Protein AF-A0A2W5SHZ5-F1 (afdb_monomer_lite)

pLDDT: mean 77.13, std 12.99, range [34.56, 93.38]

Radius of gyration: 18.46 Å; chains: 1; bounding box: 41×29×67 Å

Structure (mmCIF, N/CA/C/O backbone):
data_AF-A0A2W5SHZ5-F1
#
_entry.id   AF-A0A2W5SHZ5-F1
#
loop_
_atom_site.group_PDB
_atom_site.id
_atom_site.type_symbol
_atom_site.label_atom_id
_atom_site.label_alt_id
_atom_site.label_comp_id
_atom_site.label_asym_id
_atom_site.label_entity_id
_atom_site.label_seq_id
_atom_site.pdbx_PDB_ins_code
_atom_site.Cartn_x
_atom_site.Cartn_y
_atom_site.Cartn_z
_atom_site.occupancy
_atom_site.B_iso_or_equiv
_atom_site.auth_seq_id
_atom_site.auth_comp_id
_atom_site.auth_asym_id
_atom_site.auth_atom_id
_atom_site.pdbx_PDB_model_num
ATOM 1 N N . MET A 1 1 ? 21.884 2.455 -8.939 1.00 34.56 1 MET A N 1
ATOM 2 C CA . MET A 1 1 ? 21.843 0.975 -9.019 1.00 34.56 1 MET A CA 1
ATOM 3 C C . MET A 1 1 ? 20.408 0.546 -9.290 1.00 34.56 1 MET A C 1
ATOM 5 O O . MET A 1 1 ? 19.519 1.050 -8.623 1.00 34.56 1 MET A O 1
ATOM 9 N N . SER A 1 2 ? 20.158 -0.298 -10.296 1.00 41.72 2 SER A N 1
ATOM 10 C CA . SER A 1 2 ? 18.806 -0.794 -10.611 1.00 41.72 2 SER A CA 1
ATOM 11 C C . SER A 1 2 ? 18.578 -2.134 -9.899 1.00 41.72 2 SER A C 1
ATOM 13 O O . SER A 1 2 ? 19.500 -2.954 -9.868 1.00 41.72 2 SER A O 1
ATOM 15 N N . ILE A 1 3 ? 17.385 -2.367 -9.333 1.00 50.31 3 ILE A N 1
ATOM 16 C CA . ILE A 1 3 ? 17.026 -3.659 -8.701 1.00 50.31 3 ILE A CA 1
ATOM 17 C C . ILE A 1 3 ? 17.168 -4.789 -9.728 1.00 50.31 3 ILE A C 1
ATOM 19 O O . ILE A 1 3 ? 17.694 -5.858 -9.430 1.00 50.31 3 ILE A O 1
ATOM 23 N N . SER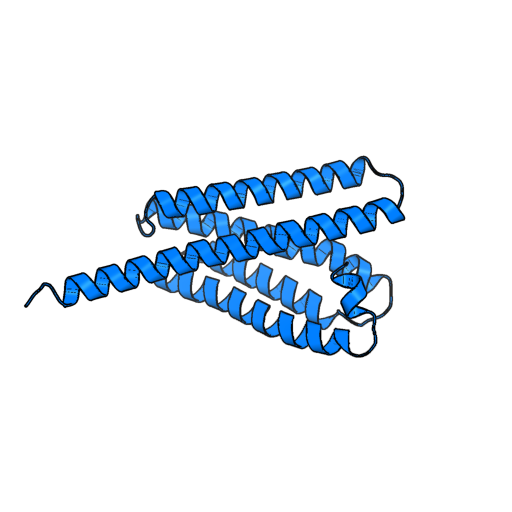 A 1 4 ? 16.829 -4.493 -10.986 1.00 48.03 4 SER A N 1
ATOM 24 C CA . SER A 1 4 ? 16.948 -5.423 -12.107 1.00 48.03 4 SER A CA 1
ATOM 25 C C . SER A 1 4 ? 18.394 -5.729 -12.540 1.00 48.03 4 SER A C 1
ATOM 27 O O . SER A 1 4 ? 18.595 -6.716 -13.243 1.00 48.03 4 SER A O 1
ATOM 29 N N . ARG A 1 5 ? 19.405 -4.924 -12.177 1.00 49.72 5 ARG A N 1
ATOM 30 C CA . ARG A 1 5 ? 20.821 -5.171 -12.535 1.00 49.72 5 ARG A CA 1
ATOM 31 C C . ARG A 1 5 ? 21.564 -5.943 -11.441 1.00 49.72 5 ARG A C 1
ATOM 33 O O . ARG A 1 5 ? 22.452 -6.724 -11.767 1.00 49.72 5 ARG A O 1
ATOM 40 N N . ALA A 1 6 ? 21.159 -5.777 -10.179 1.00 48.72 6 ALA A N 1
ATOM 41 C CA . ALA A 1 6 ? 21.648 -6.585 -9.060 1.00 48.72 6 ALA A CA 1
ATOM 42 C C . ALA A 1 6 ? 21.215 -8.060 -9.183 1.00 48.72 6 ALA A C 1
ATOM 44 O O . ALA A 1 6 ? 21.987 -8.955 -8.864 1.00 48.72 6 ALA A O 1
ATOM 45 N N . ALA A 1 7 ? 20.028 -8.317 -9.744 1.00 46.53 7 ALA A N 1
ATOM 46 C CA . ALA A 1 7 ? 19.528 -9.671 -10.002 1.00 46.53 7 ALA A CA 1
ATOM 47 C C . ALA A 1 7 ? 20.191 -10.385 -11.204 1.00 46.53 7 ALA A C 1
ATOM 49 O O . ALA A 1 7 ? 20.006 -11.586 -11.367 1.00 46.53 7 ALA A O 1
ATOM 50 N N . ARG A 1 8 ? 20.953 -9.672 -12.055 1.00 51.09 8 ARG A N 1
ATOM 51 C CA . ARG A 1 8 ? 21.543 -10.219 -13.299 1.00 51.09 8 ARG A CA 1
ATOM 52 C C . ARG A 1 8 ? 22.935 -10.836 -13.143 1.00 51.09 8 ARG A C 1
ATOM 54 O O . ARG A 1 8 ? 23.423 -11.422 -14.102 1.00 51.09 8 ARG A O 1
ATOM 61 N N . HIS A 1 9 ? 23.575 -10.730 -11.980 1.00 50.41 9 HIS A N 1
ATOM 62 C CA . HIS A 1 9 ? 24.798 -11.491 -11.710 1.00 50.41 9 HIS A CA 1
ATOM 63 C C . HIS A 1 9 ? 24.400 -12.821 -11.069 1.00 50.41 9 HIS A C 1
ATOM 65 O O . HIS A 1 9 ? 24.093 -12.820 -9.883 1.00 50.41 9 HIS A O 1
ATOM 71 N N . GLY A 1 10 ? 24.345 -13.887 -11.883 1.00 45.53 10 GLY A N 1
ATOM 72 C CA . GLY A 1 10 ? 24.352 -15.334 -11.573 1.00 45.53 10 GLY A CA 1
ATOM 73 C C . GLY A 1 10 ? 23.653 -15.842 -10.304 1.00 45.53 10 GLY A C 1
ATOM 74 O O . GLY A 1 10 ? 22.706 -16.617 -10.392 1.00 45.53 10 GLY A O 1
ATOM 75 N N . ASP A 1 11 ? 24.082 -15.373 -9.136 1.00 47.53 11 ASP A N 1
ATOM 76 C CA . ASP A 1 11 ? 23.650 -15.812 -7.805 1.00 47.53 11 ASP A CA 1
ATOM 77 C C . ASP A 1 11 ? 22.558 -14.915 -7.178 1.00 47.53 11 ASP A C 1
ATOM 79 O O . ASP A 1 11 ? 21.828 -15.328 -6.271 1.00 47.53 11 ASP A O 1
ATOM 83 N N . GLY A 1 12 ? 22.374 -13.689 -7.685 1.00 48.31 12 GLY A N 1
ATOM 84 C CA . GLY A 1 12 ? 21.388 -12.725 -7.174 1.00 48.31 12 GLY A CA 1
ATOM 85 C C . GLY A 1 12 ? 19.928 -13.120 -7.425 1.00 48.31 12 GLY A C 1
ATOM 86 O O . GLY A 1 12 ? 19.036 -12.692 -6.692 1.00 48.31 12 GLY A O 1
ATOM 87 N N . ASN A 1 13 ? 19.669 -13.968 -8.422 1.00 54.44 13 ASN A N 1
ATOM 88 C CA . ASN A 1 13 ? 18.318 -14.396 -8.785 1.00 54.44 13 ASN A CA 1
ATOM 89 C C . ASN A 1 13 ? 17.697 -15.327 -7.724 1.00 54.44 13 ASN A C 1
ATOM 91 O O . ASN A 1 13 ? 16.516 -15.209 -7.388 1.00 54.44 13 ASN A O 1
ATOM 95 N N . HIS A 1 14 ? 18.510 -16.206 -7.129 1.00 51.88 14 HIS A N 1
ATOM 96 C CA . HIS A 1 14 ? 18.075 -17.062 -6.026 1.00 51.88 14 HIS A CA 1
ATOM 97 C C . HIS A 1 14 ? 17.861 -16.259 -4.746 1.00 51.88 14 HIS A C 1
ATOM 99 O O . HIS A 1 14 ? 16.827 -16.432 -4.106 1.00 51.88 14 HIS A O 1
ATOM 105 N N . LEU A 1 15 ? 18.772 -15.331 -4.421 1.00 54.78 15 LEU A N 1
ATOM 106 C CA . LEU A 1 15 ? 18.658 -14.462 -3.246 1.00 54.78 15 LEU A CA 1
ATOM 107 C C . LEU A 1 15 ? 17.418 -13.558 -3.314 1.00 54.78 15 LEU A C 1
ATOM 109 O O . LEU A 1 15 ? 16.706 -13.391 -2.327 1.00 54.78 15 LEU A O 1
ATOM 113 N N . PHE A 1 16 ? 17.128 -13.007 -4.495 1.00 61.09 16 PHE A N 1
ATOM 114 C CA . PHE A 1 16 ? 15.965 -12.150 -4.699 1.00 61.09 16 PHE A CA 1
ATOM 115 C C . PHE A 1 16 ? 14.658 -12.943 -4.601 1.00 61.09 16 PHE A C 1
ATOM 117 O O . PHE A 1 16 ? 13.732 -12.507 -3.921 1.00 61.09 16 PHE A O 1
ATOM 124 N N . ARG A 1 17 ? 14.585 -14.145 -5.190 1.00 62.78 17 ARG A N 1
ATOM 125 C CA . ARG A 1 17 ? 13.451 -15.064 -4.975 1.00 62.78 17 ARG A CA 1
ATOM 126 C C . ARG A 1 17 ? 13.274 -15.414 -3.495 1.00 62.78 17 ARG A C 1
ATOM 128 O O . ARG A 1 17 ? 12.149 -15.381 -2.999 1.00 62.78 17 ARG A O 1
ATOM 135 N N . LEU A 1 18 ? 14.376 -15.689 -2.795 1.00 62.94 18 LEU A N 1
ATOM 136 C CA . LEU A 1 18 ? 14.398 -15.994 -1.362 1.00 62.94 18 LEU A CA 1
ATOM 137 C C . LEU A 1 18 ? 13.928 -14.831 -0.492 1.00 62.94 18 LEU A C 1
ATOM 139 O O . LEU A 1 18 ? 13.396 -15.090 0.576 1.00 62.94 18 LEU A O 1
ATOM 143 N N . LEU A 1 19 ? 14.089 -13.581 -0.930 1.00 65.25 19 LEU A N 1
ATOM 144 C CA . LEU A 1 19 ? 13.577 -12.404 -0.222 1.00 65.25 19 LEU A CA 1
ATOM 145 C C . LEU A 1 19 ? 12.123 -12.079 -0.584 1.00 65.25 19 LEU A C 1
ATOM 147 O O . LEU A 1 19 ? 11.326 -11.752 0.295 1.00 65.25 19 LEU A O 1
ATOM 151 N N . VAL A 1 20 ? 11.744 -12.194 -1.860 1.00 69.88 20 VAL A N 1
ATOM 152 C CA . VAL A 1 20 ? 10.406 -11.796 -2.325 1.00 69.88 20 VAL A CA 1
ATOM 153 C C . VAL A 1 20 ? 9.322 -12.778 -1.889 1.00 69.88 20 VAL A C 1
ATOM 155 O O . VAL A 1 20 ? 8.214 -12.341 -1.578 1.00 69.88 20 VAL A O 1
ATOM 158 N N . ILE A 1 21 ? 9.616 -14.080 -1.806 1.00 70.94 21 ILE A N 1
ATOM 159 C CA . ILE A 1 21 ? 8.640 -15.078 -1.337 1.00 70.94 21 ILE A CA 1
ATOM 160 C C . ILE A 1 21 ? 8.217 -14.806 0.122 1.00 70.94 21 ILE A C 1
ATOM 162 O O . ILE A 1 21 ? 7.013 -14.678 0.362 1.00 70.94 21 ILE A O 1
ATOM 166 N N . PRO A 1 22 ? 9.138 -14.619 1.091 1.00 77.38 22 PRO A N 1
ATOM 167 C CA . PRO A 1 22 ? 8.786 -14.170 2.436 1.00 77.38 22 PRO A CA 1
ATOM 168 C C . PRO A 1 22 ? 8.005 -12.860 2.442 1.00 77.38 22 PRO A C 1
ATOM 170 O O . PRO A 1 22 ? 7.018 -12.748 3.165 1.00 77.38 22 PRO A O 1
ATOM 173 N N . CYS A 1 23 ? 8.383 -11.882 1.612 1.00 76.50 23 CYS A N 1
ATOM 174 C CA . CYS A 1 23 ? 7.639 -10.626 1.510 1.00 76.50 23 CYS A CA 1
ATOM 175 C C . CYS A 1 23 ? 6.198 -10.835 1.023 1.00 76.50 23 CYS A C 1
ATOM 177 O O . CYS A 1 23 ? 5.287 -10.218 1.570 1.00 76.50 23 CYS A O 1
ATOM 179 N N . ALA A 1 24 ? 5.965 -11.714 0.045 1.00 78.94 24 ALA A N 1
ATOM 180 C CA . ALA A 1 24 ? 4.623 -12.041 -0.438 1.00 78.94 24 ALA A CA 1
ATOM 181 C C . ALA A 1 24 ? 3.780 -12.729 0.647 1.00 78.94 24 ALA A C 1
ATOM 183 O O . ALA A 1 24 ? 2.604 -12.399 0.823 1.00 78.94 24 ALA A O 1
ATOM 184 N N . VAL A 1 25 ? 4.390 -13.629 1.426 1.00 81.25 25 VAL A N 1
ATOM 185 C CA . VAL A 1 25 ? 3.734 -14.275 2.572 1.00 81.25 25 VAL A CA 1
ATOM 186 C C . VAL A 1 25 ? 3.386 -13.245 3.647 1.00 81.25 25 VAL A C 1
ATOM 188 O O . VAL A 1 25 ? 2.237 -13.184 4.078 1.00 81.25 25 VAL A O 1
ATOM 191 N N . LEU A 1 26 ? 4.333 -12.387 4.038 1.00 83.00 26 LEU A N 1
ATOM 192 C CA . LEU A 1 26 ? 4.096 -11.309 5.003 1.00 83.00 26 LEU A CA 1
ATOM 193 C C . LEU A 1 26 ? 2.993 -10.357 4.526 1.00 83.00 26 LEU A C 1
ATOM 195 O O . LEU A 1 26 ? 2.127 -9.978 5.312 1.00 83.00 26 LEU A O 1
ATOM 199 N N . HIS A 1 27 ? 2.970 -10.025 3.235 1.00 83.31 27 HIS A N 1
ATOM 200 C CA . HIS A 1 27 ? 1.925 -9.203 2.632 1.00 83.31 27 HIS A CA 1
ATOM 201 C C . HIS A 1 27 ? 0.546 -9.857 2.781 1.00 83.31 27 HIS A C 1
ATOM 203 O O . HIS A 1 27 ? -0.388 -9.225 3.272 1.00 83.31 27 HIS A O 1
ATOM 209 N N . ALA A 1 28 ? 0.410 -11.139 2.427 1.00 83.94 28 ALA A N 1
ATOM 210 C CA . ALA A 1 28 ? -0.842 -11.878 2.598 1.00 83.94 28 ALA A CA 1
ATOM 211 C C . ALA A 1 28 ? -1.271 -11.967 4.077 1.00 83.94 28 ALA A C 1
ATOM 213 O O . ALA A 1 28 ? -2.450 -11.781 4.394 1.00 83.94 28 ALA A O 1
ATOM 214 N N . LEU A 1 29 ? -0.316 -12.192 4.986 1.00 86.75 29 LEU A N 1
ATOM 215 C CA . LEU A 1 29 ? -0.559 -12.254 6.429 1.00 86.75 29 LEU A CA 1
ATOM 216 C C . LEU A 1 29 ? -1.071 -10.925 6.991 1.00 86.75 29 LEU A C 1
ATOM 218 O O . LEU A 1 29 ? -2.010 -10.936 7.786 1.00 86.75 29 LEU A O 1
ATOM 222 N N . VAL A 1 30 ? -0.522 -9.786 6.555 1.00 87.19 30 VAL A N 1
ATOM 223 C CA . VAL A 1 30 ? -1.001 -8.455 6.969 1.00 87.19 30 VAL A CA 1
ATOM 224 C C . VAL A 1 30 ? -2.479 -8.277 6.626 1.00 87.19 30 VAL A C 1
ATOM 226 O O . VAL A 1 30 ? -3.256 -7.834 7.471 1.00 87.19 30 VAL A O 1
ATOM 229 N N . TRP A 1 31 ? -2.902 -8.669 5.422 1.00 88.31 31 TRP A N 1
ATOM 230 C CA . TRP A 1 31 ? -4.306 -8.562 5.013 1.00 88.31 31 TRP A CA 1
ATOM 231 C C . TRP A 1 31 ? -5.223 -9.508 5.784 1.00 88.31 31 TRP A C 1
ATOM 233 O O . TRP A 1 31 ? -6.354 -9.146 6.126 1.00 88.31 31 TRP A O 1
ATOM 243 N N . TRP A 1 32 ? -4.739 -10.713 6.083 1.00 86.81 32 TRP A N 1
ATOM 244 C CA . TRP A 1 32 ? -5.463 -11.674 6.905 1.00 86.81 32 TRP A CA 1
ATOM 245 C C . TRP A 1 32 ? -5.658 -11.161 8.338 1.00 86.81 32 TRP A C 1
ATOM 247 O O . TRP A 1 32 ? -6.790 -11.148 8.836 1.00 86.81 32 TRP A O 1
ATOM 257 N N . LEU A 1 33 ? -4.597 -10.637 8.958 1.00 86.38 33 LEU A N 1
ATOM 258 C CA . LEU A 1 33 ? -4.649 -10.038 10.290 1.00 86.38 33 LEU A CA 1
ATOM 259 C C . LEU A 1 33 ? -5.553 -8.799 10.309 1.00 86.38 33 LEU A C 1
ATOM 261 O O . LEU A 1 33 ? -6.405 -8.675 11.187 1.00 86.38 33 LEU A O 1
ATOM 265 N N . ALA A 1 34 ? -5.455 -7.933 9.297 1.00 85.12 34 ALA A N 1
ATOM 266 C CA . ALA A 1 34 ? -6.304 -6.753 9.161 1.00 85.12 34 ALA A CA 1
ATOM 267 C C . ALA A 1 34 ? -7.792 -7.111 9.041 1.00 85.12 34 ALA A C 1
ATOM 269 O O . ALA A 1 34 ? -8.634 -6.436 9.634 1.00 85.12 34 ALA A O 1
ATOM 270 N N . ARG A 1 35 ? -8.141 -8.186 8.317 1.00 87.62 35 ARG A N 1
ATOM 271 C CA . ARG A 1 35 ? -9.524 -8.686 8.247 1.00 87.62 35 ARG A CA 1
ATOM 272 C C . ARG A 1 35 ? -10.027 -9.126 9.618 1.00 87.62 35 ARG A C 1
ATOM 274 O O . ARG A 1 35 ? -11.181 -8.848 9.953 1.00 87.62 35 ARG A O 1
ATOM 281 N N . HIS A 1 36 ? -9.206 -9.869 10.360 1.00 85.69 36 HIS A N 1
ATOM 282 C CA . HIS A 1 36 ? -9.577 -10.360 11.684 1.00 85.69 36 HIS A CA 1
ATOM 283 C C . HIS A 1 36 ? -9.762 -9.192 12.660 1.00 85.69 36 HIS A C 1
ATOM 285 O O . HIS A 1 36 ? -10.797 -9.089 13.316 1.00 85.69 36 HIS A O 1
ATOM 291 N N . TRP A 1 37 ? -8.815 -8.255 12.652 1.00 85.06 37 TRP A N 1
ATOM 292 C CA . TRP A 1 37 ? -8.823 -7.052 13.475 1.00 85.06 37 TRP A CA 1
ATOM 293 C C . TRP A 1 37 ? -10.018 -6.126 13.173 1.00 85.06 37 TRP A C 1
ATOM 295 O O . TRP A 1 37 ? -10.750 -5.753 14.085 1.00 85.06 37 TRP A O 1
ATOM 305 N N . LEU A 1 38 ? -10.316 -5.841 11.898 1.00 83.31 38 LEU A N 1
ATOM 306 C CA . LEU A 1 38 ? -11.475 -5.025 11.487 1.00 83.31 38 LEU A CA 1
ATOM 307 C C . LEU A 1 38 ? -12.807 -5.797 11.464 1.00 83.31 38 LEU A C 1
ATOM 309 O O . LEU A 1 38 ? -13.821 -5.263 10.986 1.00 83.31 38 LEU A O 1
ATOM 313 N N . ARG A 1 39 ? -12.805 -7.066 11.901 1.00 82.25 39 ARG A N 1
ATOM 314 C CA . ARG A 1 39 ? -13.956 -7.988 11.925 1.00 82.25 39 ARG A CA 1
ATOM 315 C C . ARG A 1 39 ? -14.770 -7.938 10.622 1.00 82.25 39 ARG A C 1
ATOM 317 O O . ARG A 1 39 ? -15.992 -7.802 10.634 1.00 82.25 39 ARG A O 1
ATOM 324 N N . GLY A 1 40 ? -14.091 -7.959 9.472 1.00 81.12 40 GLY A N 1
ATOM 325 C CA . GLY A 1 40 ? -14.720 -7.841 8.151 1.00 81.12 40 GLY A CA 1
ATOM 326 C C . GLY A 1 40 ? -13.778 -7.339 7.055 1.00 81.12 40 GLY A C 1
ATOM 327 O O . GLY A 1 40 ? -12.569 -7.300 7.233 1.00 81.12 40 GLY A O 1
ATOM 328 N N . GLY A 1 41 ? -14.329 -6.976 5.890 1.00 81.44 41 GLY A N 1
ATOM 329 C CA . GLY A 1 41 ? -13.523 -6.527 4.744 1.00 81.44 41 GLY A CA 1
ATOM 330 C C . GLY A 1 41 ? -13.052 -7.666 3.833 1.00 81.44 41 GLY A C 1
ATOM 331 O O . GLY A 1 41 ? -11.878 -7.753 3.494 1.00 81.44 41 GLY A O 1
ATOM 332 N N . ARG A 1 42 ? -13.973 -8.542 3.402 1.00 84.00 42 ARG A N 1
ATOM 333 C CA . ARG A 1 42 ? -13.676 -9.624 2.439 1.00 84.00 42 ARG A CA 1
ATOM 334 C C . ARG A 1 42 ? -13.058 -9.110 1.135 1.00 84.00 42 ARG A C 1
ATOM 336 O O . ARG A 1 42 ? -12.117 -9.720 0.650 1.00 84.00 42 ARG A O 1
ATOM 343 N N . LEU A 1 43 ? -13.548 -7.980 0.619 1.00 83.56 43 LEU A N 1
ATOM 344 C CA . LEU A 1 43 ? -13.006 -7.345 -0.586 1.00 83.56 43 LEU A CA 1
ATOM 345 C C . LEU A 1 43 ? -11.552 -6.892 -0.389 1.00 83.56 43 LEU A C 1
ATOM 347 O O . LEU A 1 43 ? -10.714 -7.165 -1.234 1.00 83.56 43 LEU A O 1
ATOM 351 N N . MET A 1 44 ? -11.243 -6.268 0.750 1.00 88.06 44 MET A N 1
ATOM 352 C CA . MET A 1 44 ? -9.879 -5.868 1.116 1.00 88.06 44 MET A CA 1
ATOM 353 C C . MET A 1 44 ? -8.939 -7.078 1.157 1.00 88.06 44 MET A C 1
ATOM 355 O O . MET A 1 44 ? -7.867 -7.033 0.563 1.00 88.06 44 MET A O 1
ATOM 359 N N . LEU A 1 45 ? -9.359 -8.174 1.805 1.00 85.31 45 LEU A N 1
ATOM 360 C CA . LEU A 1 45 ? -8.574 -9.409 1.826 1.00 85.31 45 LEU A CA 1
ATOM 361 C C . LEU A 1 45 ? -8.389 -9.981 0.417 1.00 85.31 45 LEU A C 1
ATOM 363 O O . LEU A 1 45 ? -7.279 -10.356 0.069 1.00 85.31 45 LEU A O 1
ATOM 367 N N . ALA A 1 46 ? -9.452 -10.051 -0.386 1.00 86.56 46 ALA A N 1
ATOM 368 C CA . ALA A 1 46 ? -9.382 -10.594 -1.739 1.00 86.56 46 ALA A CA 1
ATOM 369 C C . ALA A 1 46 ? -8.408 -9.793 -2.617 1.00 86.56 46 ALA A C 1
ATOM 371 O O . ALA A 1 46 ? -7.557 -10.386 -3.269 1.00 86.56 46 ALA A O 1
ATOM 372 N N . LEU A 1 47 ? -8.477 -8.459 -2.570 1.00 87.75 47 LEU A N 1
ATOM 373 C CA . LEU A 1 47 ? -7.565 -7.570 -3.294 1.00 87.75 47 LEU A CA 1
ATOM 374 C C . LEU A 1 47 ? -6.118 -7.716 -2.802 1.00 87.75 47 LEU A C 1
ATOM 376 O O . LEU A 1 47 ? -5.200 -7.834 -3.608 1.00 87.75 47 LEU A O 1
ATOM 380 N N . GLY A 1 48 ? -5.911 -7.770 -1.485 1.00 85.00 48 GLY A N 1
ATOM 381 C CA . GLY A 1 48 ? -4.586 -7.934 -0.889 1.00 85.00 48 GLY A CA 1
ATOM 382 C C . GLY A 1 48 ? -3.948 -9.297 -1.175 1.00 85.00 48 GLY A C 1
ATOM 383 O O . GLY A 1 48 ? -2.755 -9.380 -1.459 1.00 85.00 48 GLY A O 1
ATOM 384 N N . VAL A 1 49 ? -4.740 -10.372 -1.164 1.00 85.81 49 VAL A N 1
ATOM 385 C CA . VAL A 1 49 ? -4.286 -11.716 -1.553 1.00 85.81 49 VAL A CA 1
ATOM 386 C C . VAL A 1 49 ? -4.002 -11.772 -3.049 1.00 85.81 49 VAL A C 1
ATOM 388 O O . VAL A 1 49 ? -2.976 -12.313 -3.436 1.00 85.81 49 VAL A O 1
ATOM 391 N N . LEU A 1 50 ? -4.851 -11.178 -3.890 1.00 86.31 50 LEU A N 1
ATOM 392 C CA . LEU A 1 50 ? -4.619 -11.123 -5.334 1.00 86.31 50 LEU A CA 1
ATOM 393 C C . LEU A 1 50 ? -3.327 -10.363 -5.668 1.00 86.31 50 LEU A C 1
ATOM 395 O O . LEU A 1 50 ? -2.547 -10.809 -6.505 1.00 86.31 50 LEU A O 1
ATOM 399 N N . SER A 1 51 ? -3.062 -9.272 -4.946 1.00 85.75 51 SER A N 1
ATOM 400 C CA . SER A 1 51 ? -1.784 -8.557 -4.963 1.00 85.75 51 SER A CA 1
ATOM 401 C C . SER A 1 51 ? -0.619 -9.473 -4.556 1.00 85.75 51 SER A C 1
ATOM 403 O O . SER A 1 51 ? 0.335 -9.631 -5.317 1.00 85.75 51 SER A O 1
ATOM 405 N N . ALA A 1 52 ? -0.705 -10.158 -3.410 1.00 83.81 52 ALA A N 1
ATOM 406 C CA . ALA A 1 52 ? 0.341 -11.085 -2.963 1.00 83.81 52 ALA A CA 1
ATOM 407 C C . ALA A 1 52 ? 0.608 -12.218 -3.969 1.00 83.81 52 ALA A C 1
ATOM 409 O O . ALA A 1 52 ? 1.762 -12.568 -4.208 1.00 83.81 52 ALA A O 1
ATOM 410 N N . VAL A 1 53 ? -0.443 -12.767 -4.585 1.00 82.50 53 VAL A N 1
ATOM 411 C CA . VAL A 1 53 ? -0.335 -13.796 -5.626 1.00 82.50 53 VAL A CA 1
ATOM 412 C C . VAL A 1 53 ? 0.359 -13.233 -6.862 1.00 82.50 53 VAL A C 1
ATOM 414 O O . VAL A 1 53 ? 1.271 -13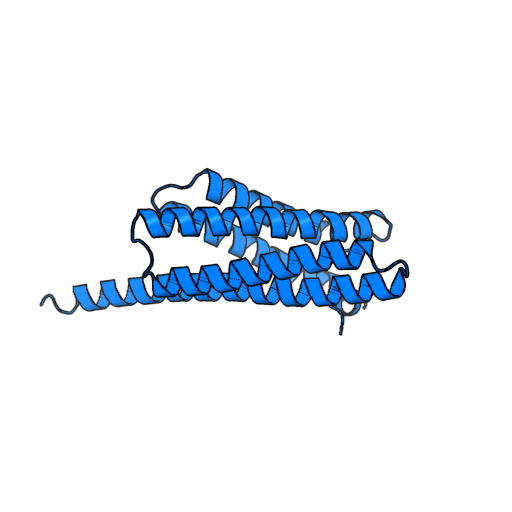.874 -7.370 1.00 82.50 53 VAL A O 1
ATOM 417 N N . ALA A 1 54 ? 0.010 -12.024 -7.310 1.00 80.00 54 ALA A N 1
ATOM 418 C CA . ALA A 1 54 ? 0.697 -11.376 -8.427 1.00 80.00 54 ALA A CA 1
ATOM 419 C C . ALA A 1 54 ? 2.199 -11.184 -8.145 1.00 80.00 54 ALA A C 1
ATOM 421 O O . ALA A 1 54 ? 3.027 -11.445 -9.020 1.00 80.00 54 ALA A O 1
ATOM 422 N N . LEU A 1 55 ? 2.562 -10.811 -6.912 1.00 77.50 55 LEU A N 1
ATOM 423 C CA . LEU A 1 55 ? 3.958 -10.707 -6.480 1.00 77.50 55 LEU A CA 1
ATOM 424 C C . LEU A 1 55 ? 4.662 -12.074 -6.448 1.00 77.50 55 LEU A C 1
ATOM 426 O O . LEU A 1 55 ? 5.806 -12.193 -6.885 1.00 77.50 55 LEU A O 1
ATOM 430 N N . ALA A 1 56 ? 3.981 -13.112 -5.960 1.00 76.50 56 ALA A N 1
ATOM 431 C CA . ALA A 1 56 ? 4.508 -14.473 -5.926 1.00 76.50 56 ALA A CA 1
ATOM 432 C C . ALA A 1 56 ? 4.714 -15.040 -7.340 1.00 76.50 56 ALA A C 1
ATOM 434 O O . ALA A 1 56 ? 5.756 -15.634 -7.607 1.00 76.50 56 ALA A O 1
ATOM 435 N N . CYS A 1 57 ? 3.765 -14.808 -8.254 1.00 73.56 57 CYS A N 1
ATOM 436 C CA . CYS A 1 57 ? 3.891 -15.133 -9.674 1.00 73.56 57 CYS A CA 1
ATOM 437 C C . CYS A 1 57 ? 5.075 -14.388 -10.300 1.00 73.56 57 CYS A C 1
ATOM 439 O O . CYS A 1 57 ? 5.899 -14.993 -10.976 1.00 73.56 57 CYS A O 1
ATOM 441 N N . TYR A 1 58 ? 5.223 -13.089 -10.032 1.00 72.00 58 TYR A N 1
ATOM 442 C CA . TYR A 1 58 ? 6.389 -12.335 -10.494 1.00 72.00 58 TYR A CA 1
ATOM 443 C C . TYR A 1 58 ? 7.711 -12.968 -10.019 1.00 72.00 58 TYR A C 1
ATOM 445 O O . TYR A 1 58 ? 8.636 -13.138 -10.814 1.00 72.00 58 TYR A O 1
ATOM 453 N N . ALA A 1 59 ? 7.789 -13.394 -8.754 1.00 68.00 59 ALA A N 1
ATOM 454 C CA . ALA A 1 59 ? 8.978 -14.042 -8.205 1.00 68.00 59 ALA A CA 1
ATOM 455 C C . ALA A 1 59 ? 9.268 -15.420 -8.834 1.00 68.00 59 ALA A C 1
ATOM 457 O O . ALA A 1 59 ? 10.426 -15.727 -9.126 1.00 68.00 59 ALA A O 1
ATOM 458 N N . THR A 1 60 ? 8.252 -16.254 -9.079 1.00 66.81 60 THR A N 1
ATOM 459 C CA . THR A 1 60 ? 8.436 -17.610 -9.640 1.00 66.81 60 THR A CA 1
ATOM 460 C C . THR A 1 60 ? 8.881 -17.623 -11.096 1.00 66.81 60 THR A C 1
ATOM 462 O O . THR A 1 60 ? 9.549 -18.569 -11.511 1.00 66.81 60 THR A O 1
ATOM 465 N N . PHE A 1 61 ? 8.600 -16.571 -11.859 1.00 64.62 61 PHE A N 1
ATOM 466 C CA . PHE A 1 61 ? 9.065 -16.418 -13.244 1.00 64.62 61 PHE A CA 1
ATOM 467 C C . PHE A 1 61 ? 10.341 -15.566 -13.368 1.00 64.62 61 PHE A C 1
ATOM 469 O O . PHE A 1 61 ? 10.870 -15.369 -14.461 1.00 64.62 61 PHE A O 1
ATOM 476 N N . LEU A 1 62 ? 10.891 -15.093 -12.247 1.00 57.94 62 LEU A N 1
ATOM 477 C CA . LEU A 1 62 ? 12.146 -14.345 -12.204 1.00 57.94 62 LEU A CA 1
ATOM 478 C C . LEU A 1 62 ? 13.324 -15.278 -12.545 1.00 57.94 62 LEU A C 1
ATOM 480 O O . LEU A 1 62 ? 13.796 -16.005 -11.681 1.00 57.94 62 LEU A O 1
ATOM 484 N N . GLY A 1 63 ? 13.735 -15.379 -13.807 1.00 51.09 63 GLY A N 1
ATOM 485 C CA . GLY A 1 63 ? 14.797 -16.309 -14.230 1.00 51.09 63 GLY A CA 1
ATOM 486 C C . GLY A 1 63 ? 14.510 -17.098 -15.501 1.00 51.09 63 GLY A C 1
ATOM 487 O O . GLY A 1 63 ? 15.416 -17.737 -16.019 1.00 51.09 63 GLY A O 1
ATOM 488 N N . THR A 1 64 ? 13.291 -17.037 -16.041 1.00 54.28 64 THR A N 1
ATOM 489 C CA . THR A 1 64 ? 13.071 -17.441 -17.434 1.00 54.28 64 THR A CA 1
ATOM 490 C C . THR A 1 64 ? 13.598 -16.328 -18.338 1.00 54.28 64 THR A C 1
ATOM 492 O O . THR A 1 64 ? 13.037 -15.230 -18.342 1.00 54.28 64 THR A O 1
ATOM 495 N N . GLU A 1 65 ? 14.693 -16.573 -19.059 1.00 47.94 65 GLU A N 1
ATOM 496 C CA . GLU A 1 65 ? 15.187 -15.645 -20.080 1.00 47.94 65 GLU A CA 1
ATOM 497 C C . GLU A 1 65 ? 14.104 -15.412 -21.152 1.00 47.94 65 GLU A C 1
ATOM 499 O O . GLU A 1 65 ? 13.449 -16.357 -21.588 1.00 47.94 65 GLU A O 1
ATOM 504 N N . GLY A 1 66 ? 13.883 -14.158 -21.572 1.00 58.06 66 GLY A N 1
ATOM 505 C CA . GLY A 1 66 ? 13.024 -13.841 -22.725 1.00 58.06 66 GLY A CA 1
ATOM 506 C C . GLY A 1 66 ? 11.976 -12.738 -22.523 1.00 58.06 66 GLY A C 1
ATOM 507 O O . GLY A 1 66 ? 11.945 -12.033 -21.511 1.00 58.06 66 GLY A O 1
ATOM 508 N N . GLU A 1 67 ? 11.108 -12.574 -23.531 1.00 59.00 67 GLU A N 1
ATOM 509 C CA . GLU A 1 67 ? 10.005 -11.596 -23.549 1.00 59.00 67 GLU A CA 1
ATOM 510 C C . GLU A 1 67 ? 8.995 -11.804 -22.414 1.00 59.00 67 GLU A C 1
ATOM 512 O O . GLU A 1 67 ? 8.476 -10.828 -21.872 1.00 59.00 67 GLU A O 1
ATOM 517 N N . THR A 1 68 ? 8.786 -13.053 -21.987 1.00 58.69 68 THR A N 1
ATOM 518 C CA . THR A 1 68 ? 7.875 -13.423 -20.895 1.00 58.69 68 THR A CA 1
ATOM 519 C C . THR A 1 68 ? 8.238 -12.733 -19.580 1.00 58.69 68 THR A C 1
ATOM 521 O O . THR A 1 68 ? 7.355 -12.238 -18.885 1.00 58.69 68 THR A O 1
ATOM 524 N N . TYR A 1 69 ? 9.532 -12.603 -19.261 1.00 63.53 69 TYR A N 1
ATOM 525 C CA . TYR A 1 69 ? 9.989 -11.865 -18.078 1.00 63.53 69 TYR A CA 1
ATOM 526 C C . TYR A 1 69 ? 9.685 -10.365 -18.183 1.00 63.53 69 TYR A C 1
ATOM 528 O O . TYR A 1 69 ? 9.221 -9.749 -17.225 1.00 63.53 69 TYR A O 1
ATOM 536 N N . ARG A 1 70 ? 9.908 -9.767 -19.360 1.00 64.44 70 ARG A N 1
ATOM 537 C CA . ARG A 1 70 ? 9.676 -8.332 -19.596 1.00 64.44 70 ARG A CA 1
ATOM 538 C C . ARG A 1 70 ? 8.184 -7.995 -19.532 1.00 64.44 70 ARG A C 1
ATOM 540 O O . ARG A 1 70 ? 7.804 -6.989 -18.935 1.00 64.44 70 ARG A O 1
ATOM 547 N N . PHE A 1 71 ? 7.350 -8.871 -20.091 1.00 66.94 71 PHE A N 1
ATOM 548 C CA . PHE A 1 71 ? 5.898 -8.792 -19.999 1.00 66.94 71 PHE A CA 1
ATOM 549 C C . PHE A 1 71 ? 5.444 -8.930 -18.542 1.00 66.94 71 PHE A C 1
ATOM 551 O O . PHE A 1 71 ? 4.757 -8.055 -18.019 1.00 66.94 71 PHE A O 1
ATOM 558 N N . LEU A 1 72 ? 5.893 -9.968 -17.834 1.00 66.56 72 LEU A N 1
ATOM 559 C CA . LEU A 1 72 ? 5.468 -10.206 -16.458 1.00 66.56 72 LEU A CA 1
ATOM 560 C C . LEU A 1 72 ? 5.953 -9.124 -15.488 1.00 66.56 72 LEU A C 1
ATOM 562 O O . LEU A 1 72 ? 5.210 -8.754 -14.585 1.00 66.56 72 LEU A O 1
ATOM 566 N N . ARG A 1 73 ? 7.146 -8.557 -15.695 1.00 66.56 73 ARG A N 1
ATOM 567 C CA . ARG A 1 73 ? 7.602 -7.378 -14.949 1.00 66.56 73 ARG A CA 1
ATOM 568 C C . ARG A 1 73 ? 6.638 -6.215 -15.154 1.00 66.56 73 ARG A C 1
ATOM 570 O O . ARG A 1 73 ? 6.158 -5.652 -14.182 1.00 66.56 73 ARG A O 1
ATOM 577 N N . ARG A 1 74 ? 6.290 -5.890 -16.400 1.00 69.75 74 ARG A N 1
ATOM 578 C CA . ARG A 1 74 ? 5.453 -4.721 -16.694 1.00 69.75 74 ARG A CA 1
ATOM 579 C C . ARG A 1 74 ? 4.017 -4.880 -16.200 1.00 69.75 74 ARG A C 1
ATOM 581 O O . ARG A 1 74 ? 3.489 -3.982 -15.556 1.00 69.75 74 ARG A O 1
ATOM 588 N N . TYR A 1 75 ? 3.390 -6.021 -16.468 1.00 73.50 75 TYR A N 1
ATOM 589 C CA . TYR A 1 75 ? 1.995 -6.254 -16.093 1.00 73.50 75 TYR A CA 1
ATOM 590 C C . TYR A 1 75 ? 1.851 -6.708 -14.640 1.00 73.50 75 TYR A C 1
ATOM 592 O O . TYR A 1 75 ? 0.976 -6.215 -13.936 1.00 73.50 75 TYR A O 1
ATOM 600 N N . GLY A 1 76 ? 2.725 -7.592 -14.157 1.00 73.62 76 GLY A N 1
ATOM 601 C CA . GLY A 1 76 ? 2.681 -8.112 -12.789 1.00 73.62 76 GLY A CA 1
ATOM 602 C C . GLY A 1 76 ? 2.905 -7.026 -11.743 1.00 73.62 76 GLY A C 1
ATOM 603 O O . GLY A 1 76 ? 2.172 -6.975 -10.760 1.00 73.62 76 GLY A O 1
ATOM 604 N N . VAL A 1 77 ? 3.839 -6.101 -11.986 1.00 73.75 77 VAL A N 1
ATOM 605 C CA . VAL A 1 77 ? 4.078 -4.951 -11.101 1.00 73.75 77 VAL A CA 1
ATOM 606 C C . VAL A 1 77 ? 2.866 -4.019 -11.070 1.00 73.75 77 VAL A C 1
ATOM 608 O O . VAL A 1 77 ? 2.427 -3.627 -9.991 1.00 73.75 77 VAL A O 1
ATOM 611 N N . VAL A 1 78 ? 2.270 -3.712 -12.227 1.00 80.31 78 VAL A N 1
ATOM 612 C CA . VAL A 1 78 ? 1.058 -2.877 -12.308 1.00 80.31 78 VAL A CA 1
ATOM 613 C C . VAL A 1 78 ? -0.115 -3.533 -11.579 1.00 80.31 78 VAL A C 1
ATOM 615 O O . VAL A 1 78 ? -0.819 -2.866 -10.826 1.00 80.31 78 VAL A O 1
ATOM 618 N N . VAL A 1 79 ? -0.302 -4.840 -11.755 1.00 82.19 79 VAL A N 1
ATOM 619 C CA . VAL A 1 79 ? -1.349 -5.621 -11.085 1.00 82.19 79 VAL A CA 1
ATOM 620 C C . VAL A 1 79 ? -1.119 -5.671 -9.570 1.00 82.19 79 VAL A C 1
ATOM 622 O O . VAL A 1 79 ? -2.052 -5.421 -8.807 1.00 82.19 79 VAL A O 1
ATOM 625 N N . TYR A 1 80 ? 0.116 -5.930 -9.130 1.00 81.94 80 TYR A N 1
ATOM 626 C CA . TYR A 1 80 ? 0.513 -5.924 -7.720 1.00 81.94 80 TYR A CA 1
ATOM 627 C C . TYR A 1 80 ? 0.239 -4.566 -7.067 1.00 81.94 80 TYR A C 1
ATOM 629 O O . TYR A 1 80 ? -0.498 -4.482 -6.084 1.00 81.94 80 TYR A O 1
ATOM 637 N N . PHE A 1 81 ? 0.772 -3.483 -7.637 1.00 82.06 81 PHE A N 1
ATOM 638 C CA . PHE A 1 81 ? 0.569 -2.143 -7.093 1.00 82.06 81 PHE A CA 1
ATOM 639 C C . PHE A 1 81 ? -0.895 -1.710 -7.168 1.00 82.06 81 PHE A C 1
ATOM 641 O O . PHE A 1 81 ? -1.391 -1.125 -6.211 1.00 82.06 81 PHE A O 1
ATOM 648 N N . GLY A 1 82 ? -1.604 -2.026 -8.254 1.00 85.62 82 GLY A N 1
ATOM 649 C CA . GLY A 1 82 ? -3.011 -1.679 -8.437 1.00 85.62 82 GLY A CA 1
ATOM 650 C C . GLY A 1 82 ? -3.916 -2.348 -7.406 1.00 85.62 82 GLY A C 1
ATOM 651 O O . GLY A 1 82 ? -4.642 -1.666 -6.681 1.00 85.62 82 GLY A O 1
ATOM 652 N N . PHE A 1 83 ? -3.851 -3.676 -7.280 1.00 87.44 83 PHE A N 1
ATOM 653 C CA . PHE A 1 83 ? -4.662 -4.391 -6.294 1.00 87.44 83 PHE A CA 1
ATOM 654 C C . PHE A 1 83 ? -4.229 -4.098 -4.857 1.00 87.44 83 PHE A C 1
ATOM 656 O O . PHE A 1 83 ? -5.092 -3.924 -3.994 1.00 87.44 83 PHE A O 1
ATOM 663 N N . GLY A 1 84 ? -2.923 -3.961 -4.604 1.00 86.25 84 GLY A N 1
ATOM 664 C CA . GLY A 1 84 ? -2.399 -3.545 -3.306 1.00 86.25 84 GLY A CA 1
ATOM 665 C C . GLY A 1 84 ? -2.934 -2.173 -2.896 1.00 86.25 84 GLY A C 1
ATOM 666 O O . GLY A 1 84 ? -3.465 -2.022 -1.799 1.00 86.25 84 GLY A O 1
ATOM 667 N N . TYR A 1 85 ? -2.896 -1.194 -3.801 1.00 87.50 85 TYR A N 1
ATOM 668 C CA . TYR A 1 85 ? -3.430 0.148 -3.569 1.00 87.50 85 TYR A CA 1
ATOM 669 C C . TYR A 1 85 ? -4.941 0.147 -3.291 1.00 87.50 85 TYR A C 1
ATOM 671 O O . TYR A 1 85 ? -5.410 0.781 -2.344 1.00 87.50 85 TYR A O 1
ATOM 679 N N . LEU A 1 86 ? -5.726 -0.618 -4.056 1.00 88.25 86 LEU A N 1
ATOM 680 C CA . LEU A 1 86 ? -7.167 -0.747 -3.806 1.00 88.25 86 LEU A CA 1
ATOM 681 C C . LEU A 1 86 ? -7.460 -1.394 -2.444 1.00 88.25 86 LEU A C 1
ATOM 683 O O . LEU A 1 86 ? -8.384 -0.971 -1.742 1.00 88.25 86 LEU A O 1
ATOM 687 N N . ALA A 1 87 ? -6.664 -2.386 -2.040 1.00 89.19 87 ALA A N 1
ATOM 688 C CA . ALA A 1 87 ? -6.766 -2.990 -0.717 1.00 89.19 87 ALA A CA 1
ATOM 689 C C . ALA A 1 87 ? -6.451 -1.968 0.393 1.00 89.19 87 ALA A C 1
ATOM 691 O O . ALA A 1 87 ? -7.176 -1.906 1.389 1.00 89.19 87 ALA A O 1
ATOM 692 N N . GLN A 1 88 ? -5.441 -1.111 0.200 1.00 90.44 88 GLN A N 1
ATOM 693 C CA . GLN A 1 88 ? -5.084 -0.033 1.134 1.00 90.44 88 GLN A CA 1
ATOM 694 C C . GLN A 1 88 ? -6.231 0.962 1.321 1.00 90.44 88 GLN A C 1
ATOM 696 O O . GLN A 1 88 ? -6.616 1.256 2.455 1.00 90.44 88 GLN A O 1
ATOM 701 N N . LEU A 1 89 ? -6.839 1.422 0.224 1.00 89.44 89 LEU A N 1
ATOM 702 C CA . LEU A 1 89 ? -7.997 2.314 0.278 1.00 89.44 89 LEU A CA 1
ATOM 703 C C . LEU A 1 89 ? -9.195 1.660 0.977 1.00 89.44 89 LEU A C 1
ATOM 705 O O . LEU A 1 89 ? -9.873 2.303 1.783 1.00 89.44 89 LEU A O 1
ATOM 709 N N . ALA A 1 90 ? -9.453 0.376 0.707 1.00 88.50 90 ALA A N 1
ATOM 710 C CA . ALA A 1 90 ? -10.524 -0.369 1.361 1.00 88.50 90 ALA A CA 1
ATOM 711 C C . ALA A 1 90 ? -10.293 -0.501 2.878 1.00 88.50 90 ALA A C 1
ATOM 713 O O . ALA A 1 90 ? -11.243 -0.345 3.654 1.00 88.50 90 ALA A O 1
ATOM 714 N N . LEU A 1 91 ? -9.044 -0.736 3.299 1.00 89.94 91 LEU A N 1
ATOM 715 C CA . LEU A 1 91 ? -8.652 -0.767 4.708 1.00 89.94 91 LEU A CA 1
ATOM 716 C C . LEU A 1 91 ? -8.883 0.582 5.366 1.00 89.94 91 LEU A C 1
ATOM 718 O O . LEU A 1 91 ? -9.560 0.644 6.387 1.00 89.94 91 LEU A O 1
ATOM 722 N N . MET A 1 92 ? -8.369 1.657 4.771 1.00 89.31 92 MET A N 1
ATOM 723 C CA . MET A 1 92 ? -8.495 3.004 5.325 1.00 89.31 92 MET A CA 1
ATOM 724 C C . MET A 1 92 ? -9.959 3.419 5.441 1.00 89.31 92 MET A C 1
ATOM 726 O O . MET A 1 92 ? -10.390 3.836 6.509 1.00 89.31 92 MET A O 1
ATOM 730 N N . ARG A 1 93 ? -10.763 3.198 4.392 1.00 88.56 93 ARG A N 1
ATOM 731 C CA . ARG A 1 93 ? -12.204 3.490 4.408 1.00 88.56 93 ARG A CA 1
ATOM 732 C C . ARG A 1 93 ? -12.928 2.750 5.529 1.00 88.56 93 ARG A C 1
ATOM 734 O O . ARG A 1 93 ? -13.845 3.301 6.135 1.00 88.56 93 ARG A O 1
ATOM 741 N N . ARG A 1 94 ? -12.563 1.492 5.785 1.00 88.06 94 ARG A N 1
ATOM 742 C CA . ARG A 1 94 ? -13.164 0.706 6.866 1.00 88.06 94 ARG A CA 1
ATOM 743 C C . ARG A 1 94 ? -12.664 1.169 8.231 1.00 88.06 94 ARG A C 1
ATOM 745 O O . ARG A 1 94 ? -13.494 1.394 9.099 1.00 88.06 94 ARG A O 1
ATOM 752 N N . ALA A 1 95 ? -11.358 1.365 8.389 1.00 87.06 95 ALA A N 1
ATOM 753 C CA . ALA A 1 95 ? -10.748 1.819 9.633 1.00 87.06 95 ALA A CA 1
ATOM 754 C C . ALA A 1 95 ? -11.281 3.191 10.075 1.00 87.06 95 ALA A C 1
ATOM 756 O O . ALA A 1 95 ? -11.524 3.374 11.262 1.00 87.06 95 ALA A O 1
ATOM 757 N N . SER A 1 96 ? -11.540 4.106 9.132 1.00 86.12 96 SER A N 1
ATOM 758 C CA . SER A 1 96 ? -12.209 5.388 9.391 1.00 86.12 96 SER A CA 1
ATOM 759 C C . SER A 1 96 ? -13.667 5.241 9.819 1.00 86.12 96 SER A C 1
ATOM 761 O O . SER A 1 96 ? -14.160 6.064 10.570 1.00 86.12 96 SER A O 1
ATOM 763 N N . ARG A 1 97 ? -14.389 4.228 9.324 1.00 86.38 97 ARG A N 1
ATOM 764 C CA . ARG A 1 97 ? -15.808 4.012 9.667 1.00 86.38 97 ARG A CA 1
ATOM 765 C C . ARG A 1 97 ? -16.010 3.341 11.017 1.00 86.38 97 ARG A C 1
ATOM 767 O O . ARG A 1 97 ? -17.087 3.450 11.585 1.00 86.38 97 ARG A O 1
ATOM 774 N N . THR A 1 98 ? -15.028 2.572 11.465 1.00 84.94 98 THR A N 1
ATOM 775 C CA . THR A 1 98 ? -15.083 1.837 12.732 1.00 84.94 98 THR A CA 1
ATOM 776 C C . THR A 1 98 ? -14.256 2.510 13.825 1.00 84.94 98 THR A C 1
ATOM 778 O O . THR A 1 98 ? -14.008 1.866 14.838 1.00 84.94 98 THR A O 1
ATOM 781 N N . ASP A 1 99 ? -13.749 3.727 13.578 1.00 82.88 99 ASP A N 1
ATOM 782 C CA . ASP A 1 99 ? -12.790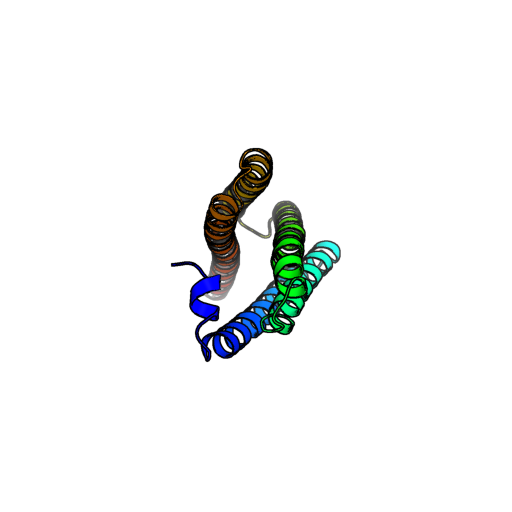 4.453 14.429 1.00 82.88 99 ASP A CA 1
ATOM 783 C C . ASP A 1 99 ? -11.640 3.570 14.937 1.00 82.88 99 ASP A C 1
ATOM 785 O O . ASP A 1 99 ? -11.111 3.726 16.036 1.00 82.88 99 ASP A O 1
ATOM 789 N N . ALA A 1 100 ? -11.245 2.602 14.107 1.00 83.62 100 ALA A N 1
ATOM 790 C CA . ALA A 1 100 ? -10.286 1.584 14.498 1.00 83.62 100 ALA A CA 1
ATOM 791 C C . ALA A 1 100 ? -8.852 2.115 14.426 1.00 83.62 100 ALA A C 1
ATOM 793 O O . ALA A 1 100 ? -7.979 1.569 15.080 1.00 83.62 100 ALA A O 1
ATOM 794 N N . LEU A 1 101 ? -8.577 3.170 13.652 1.00 85.31 101 LEU A N 1
ATOM 795 C CA . LEU A 1 101 ? -7.292 3.876 13.670 1.00 85.31 101 LEU A CA 1
ATOM 796 C C . LEU A 1 101 ? -7.506 5.337 14.060 1.00 85.31 101 LEU A C 1
ATOM 798 O O . LEU A 1 101 ? -8.490 5.939 13.635 1.00 85.31 101 LEU A O 1
ATOM 802 N N . PRO A 1 102 ? -6.554 5.948 14.785 1.00 86.31 102 PRO A N 1
ATOM 803 C CA . PRO A 1 102 ? -6.605 7.376 15.049 1.00 86.31 102 PRO A CA 1
ATOM 804 C C . PRO A 1 102 ? -6.489 8.165 13.740 1.00 86.31 102 PRO A C 1
ATOM 806 O O . PRO A 1 102 ? -5.694 7.818 12.859 1.00 86.31 102 PRO A O 1
ATOM 809 N N . THR A 1 103 ? -7.212 9.282 13.648 1.00 87.25 103 THR A N 1
ATOM 810 C CA . THR A 1 103 ? -7.284 10.130 12.446 1.00 87.25 103 THR A CA 1
ATOM 811 C C . THR A 1 103 ? -5.906 10.508 11.913 1.00 87.25 103 THR A C 1
ATOM 813 O O . THR A 1 103 ? -5.675 10.428 10.714 1.00 87.25 103 THR A O 1
ATOM 816 N N . ARG A 1 104 ? -4.941 10.818 12.792 1.00 88.88 104 ARG A N 1
ATOM 817 C 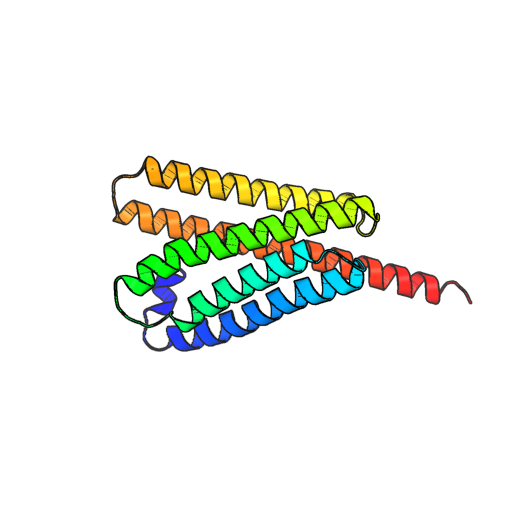CA . ARG A 1 104 ? -3.561 11.147 12.392 1.00 88.88 104 ARG A CA 1
ATOM 818 C C . ARG A 1 104 ? -2.888 10.018 11.600 1.00 88.88 104 ARG A C 1
ATOM 820 O O . ARG A 1 104 ? -2.172 10.305 10.648 1.00 88.88 104 ARG A O 1
ATOM 827 N N . VAL A 1 105 ? -3.090 8.756 11.988 1.00 89.00 105 VAL A N 1
ATOM 828 C CA . VAL A 1 105 ? -2.509 7.599 11.282 1.00 89.00 105 VAL A CA 1
ATOM 829 C C . VAL A 1 105 ? -3.166 7.442 9.915 1.00 89.00 105 VAL A C 1
ATOM 831 O O . VAL A 1 105 ? -2.459 7.311 8.920 1.00 89.00 105 VAL A O 1
ATOM 834 N N . ILE A 1 106 ? -4.494 7.569 9.845 1.00 88.38 106 ILE A N 1
ATOM 835 C CA . ILE A 1 106 ? -5.232 7.551 8.576 1.00 88.38 106 ILE A CA 1
ATOM 836 C C . ILE A 1 106 ? -4.751 8.680 7.655 1.00 88.38 106 ILE A C 1
ATOM 838 O O . ILE A 1 106 ? -4.504 8.430 6.483 1.00 88.38 106 ILE A O 1
ATOM 842 N N . THR A 1 107 ? -4.541 9.895 8.170 1.00 90.19 107 THR A N 1
ATOM 843 C CA . THR A 1 107 ? -4.022 11.029 7.391 1.00 90.19 107 THR A CA 1
ATOM 844 C C . THR A 1 107 ? -2.643 10.738 6.801 1.00 90.19 107 THR A C 1
ATOM 846 O O . THR A 1 107 ? -2.428 10.987 5.618 1.00 90.19 107 THR A O 1
ATOM 849 N N . TRP A 1 108 ? -1.713 10.177 7.581 1.00 92.00 108 TRP A N 1
ATOM 850 C CA . TRP A 1 108 ? -0.397 9.785 7.061 1.00 92.00 108 TRP A CA 1
ATOM 851 C C . TRP A 1 108 ? -0.500 8.704 5.985 1.00 92.00 108 TRP A C 1
ATOM 853 O O . TRP A 1 108 ? 0.131 8.819 4.935 1.00 92.00 108 TRP A O 1
ATOM 863 N N . MET A 1 109 ? -1.340 7.692 6.207 1.00 90.69 109 MET A N 1
ATOM 864 C CA . MET A 1 109 ? -1.611 6.647 5.216 1.00 90.69 109 MET A CA 1
ATOM 865 C C . MET A 1 109 ? -2.217 7.233 3.931 1.00 90.69 109 MET A C 1
ATOM 867 O O . MET A 1 109 ? -1.829 6.819 2.841 1.00 90.69 109 MET A O 1
ATOM 871 N N . SER A 1 110 ? -3.099 8.233 4.043 1.00 89.88 110 SER A N 1
ATOM 872 C CA . SER A 1 110 ? -3.682 8.963 2.908 1.00 89.88 110 SER A CA 1
ATOM 873 C C . SER A 1 110 ? -2.650 9.755 2.124 1.00 89.88 110 SER A C 1
ATOM 875 O O . SER A 1 110 ? -2.670 9.707 0.898 1.00 89.88 110 SER A O 1
ATOM 877 N N . TRP A 1 111 ? -1.731 10.449 2.796 1.00 93.38 111 TRP A N 1
ATOM 878 C CA . TRP A 1 111 ? -0.655 11.173 2.118 1.00 93.38 111 TRP A CA 1
ATOM 879 C C . TRP A 1 111 ? 0.248 10.235 1.322 1.00 93.38 111 TRP A C 1
ATOM 881 O O . TRP A 1 111 ? 0.544 10.509 0.161 1.00 93.38 111 TRP A O 1
ATOM 891 N N . ILE A 1 112 ? 0.623 9.097 1.911 1.00 91.38 112 ILE A N 1
ATOM 892 C CA . ILE A 1 112 ? 1.432 8.082 1.228 1.00 91.38 112 ILE A CA 1
ATOM 893 C C . ILE A 1 112 ? 0.666 7.495 0.036 1.00 91.38 112 ILE A C 1
ATOM 895 O O . ILE A 1 112 ? 1.209 7.414 -1.063 1.00 91.38 112 ILE A 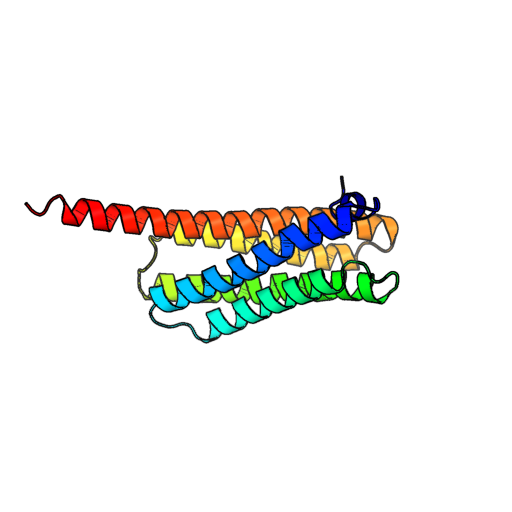O 1
ATOM 899 N N . ALA A 1 113 ? -0.611 7.153 0.219 1.00 90.50 113 ALA A N 1
ATOM 900 C CA . ALA A 1 113 ? -1.465 6.648 -0.852 1.00 90.50 113 ALA A CA 1
ATOM 901 C C . ALA A 1 113 ? -1.616 7.668 -1.998 1.00 90.50 113 ALA A C 1
ATOM 903 O O . ALA A 1 113 ? -1.567 7.301 -3.171 1.00 90.50 113 ALA A O 1
ATOM 904 N N . MET A 1 114 ? -1.757 8.957 -1.682 1.00 91.69 114 MET A N 1
ATOM 905 C CA . MET A 1 114 ? -1.830 10.015 -2.690 1.00 91.69 114 MET A CA 1
ATOM 906 C C . MET A 1 114 ? -0.507 10.168 -3.447 1.00 91.69 114 MET A C 1
ATOM 908 O O . MET A 1 114 ? -0.513 10.293 -4.669 1.00 91.69 114 MET A O 1
ATOM 912 N N . ALA A 1 115 ? 0.630 10.091 -2.749 1.00 91.06 115 ALA A N 1
ATOM 913 C CA . ALA A 1 115 ? 1.949 10.112 -3.377 1.00 91.06 115 ALA A CA 1
ATOM 914 C C . ALA A 1 115 ? 2.155 8.913 -4.320 1.00 91.06 115 ALA A C 1
ATOM 916 O O . ALA A 1 115 ? 2.651 9.082 -5.432 1.00 91.06 115 ALA A O 1
ATOM 917 N N . MET A 1 116 ? 1.717 7.715 -3.917 1.00 88.75 116 MET A N 1
ATOM 918 C CA . MET A 1 116 ? 1.748 6.521 -4.770 1.00 88.75 116 MET A CA 1
ATOM 919 C C . MET A 1 116 ? 0.883 6.696 -6.022 1.00 88.75 116 MET A C 1
ATOM 921 O O . MET A 1 116 ? 1.323 6.357 -7.118 1.00 88.75 116 MET A O 1
ATOM 925 N N . LEU A 1 117 ? -0.321 7.259 -5.878 1.00 89.00 117 LEU A N 1
ATOM 926 C CA . LEU A 1 117 ? -1.207 7.529 -7.009 1.00 89.00 117 LEU A CA 1
ATOM 927 C C . LEU A 1 117 ? -0.591 8.552 -7.970 1.00 89.00 117 LEU A C 1
ATOM 929 O O . LEU A 1 117 ? -0.562 8.316 -9.176 1.00 89.00 117 LEU A O 1
ATOM 933 N N . ALA A 1 118 ? -0.054 9.654 -7.441 1.00 90.00 118 ALA A N 1
ATOM 934 C CA . ALA A 1 118 ? 0.609 10.683 -8.233 1.00 90.00 118 ALA A CA 1
ATOM 935 C C . ALA A 1 118 ? 1.807 10.115 -9.009 1.00 90.00 118 ALA A C 1
ATOM 937 O O . ALA A 1 118 ? 1.947 10.385 -10.200 1.00 90.00 118 ALA A O 1
ATOM 938 N N . LEU A 1 119 ? 2.625 9.269 -8.372 1.00 87.38 119 LEU A N 1
ATOM 939 C CA . LEU A 1 119 ? 3.725 8.569 -9.041 1.00 87.38 119 LEU A CA 1
ATOM 940 C C . LEU A 1 119 ? 3.232 7.584 -10.102 1.00 87.38 119 LEU A C 1
ATOM 942 O O . LEU A 1 119 ? 3.822 7.516 -11.176 1.00 87.38 119 LEU A O 1
ATOM 946 N N . GLY A 1 120 ? 2.151 6.848 -9.837 1.00 84.69 120 GLY A N 1
ATOM 947 C CA . GLY A 1 120 ? 1.543 5.943 -10.813 1.00 84.69 120 GLY A CA 1
ATOM 948 C C . GLY A 1 120 ? 1.058 6.683 -12.061 1.00 84.69 120 GLY A C 1
ATOM 949 O O . GLY A 1 120 ? 1.366 6.274 -13.180 1.00 84.69 120 GLY A O 1
ATOM 950 N N . VAL A 1 121 ? 0.369 7.814 -11.880 1.00 86.88 121 VAL A N 1
ATOM 951 C CA . VAL A 1 121 ? -0.073 8.682 -12.983 1.00 86.88 121 VAL A CA 1
ATOM 952 C C . VAL A 1 121 ? 1.128 9.273 -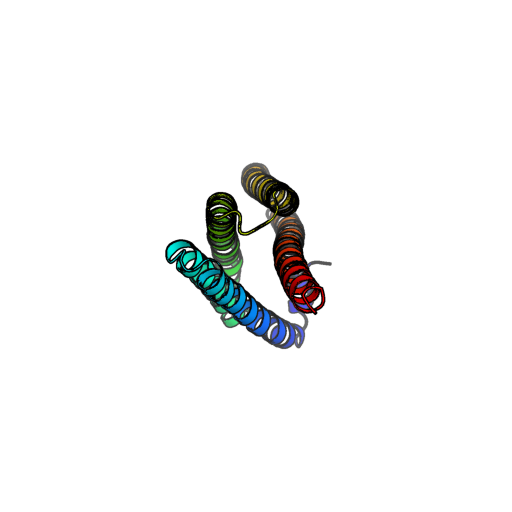13.721 1.00 86.88 121 VAL A C 1
ATOM 954 O O . VAL A 1 121 ? 1.179 9.200 -14.947 1.00 86.88 121 VAL A O 1
ATOM 957 N N . ALA A 1 122 ? 2.124 9.790 -12.997 1.00 86.12 122 ALA A N 1
ATOM 958 C CA . ALA A 1 122 ? 3.346 10.324 -13.592 1.00 86.12 122 ALA A CA 1
ATOM 959 C C . ALA A 1 122 ? 4.088 9.267 -14.424 1.00 86.12 122 ALA A C 1
ATOM 961 O O . ALA A 1 122 ? 4.557 9.578 -15.515 1.00 86.12 122 ALA A O 1
ATOM 962 N N . ASN A 1 123 ? 4.135 8.013 -13.965 1.00 83.31 123 ASN A N 1
ATOM 963 C CA . ASN A 1 123 ? 4.738 6.905 -14.704 1.00 83.31 123 ASN A CA 1
ATOM 964 C C . ASN A 1 123 ? 3.986 6.603 -16.012 1.00 83.31 123 ASN A C 1
ATOM 966 O O . ASN A 1 123 ? 4.614 6.394 -17.049 1.00 83.31 123 ASN A O 1
ATOM 970 N N . VAL A 1 124 ? 2.648 6.621 -15.995 1.00 82.81 124 VAL A N 1
ATOM 971 C CA . VAL A 1 124 ? 1.835 6.433 -17.212 1.00 82.81 124 VAL A CA 1
ATOM 972 C C . VAL A 1 124 ? 2.056 7.582 -18.196 1.00 82.81 124 VAL A C 1
ATOM 974 O O . VAL A 1 124 ? 2.310 7.332 -19.372 1.00 82.81 124 VAL A O 1
ATOM 977 N N . VAL A 1 125 ? 2.025 8.830 -17.720 1.00 84.56 125 VAL A N 1
ATOM 978 C CA . VAL A 1 125 ? 2.243 10.023 -18.555 1.00 84.56 125 VAL A CA 1
ATOM 979 C C . VAL A 1 125 ? 3.653 10.027 -19.152 1.00 84.56 125 VAL A C 1
ATOM 981 O O . VAL A 1 125 ? 3.809 10.203 -20.359 1.00 84.56 125 VAL A O 1
ATOM 984 N N . ALA A 1 126 ? 4.681 9.755 -18.344 1.00 80.44 126 ALA A N 1
ATOM 985 C CA . ALA A 1 126 ? 6.060 9.643 -18.816 1.00 80.44 126 ALA A CA 1
ATOM 986 C C . ALA A 1 126 ? 6.220 8.508 -19.841 1.00 80.44 126 ALA A C 1
ATOM 988 O O . ALA A 1 126 ? 6.913 8.669 -20.843 1.00 80.44 126 ALA A O 1
ATOM 989 N N . GLY A 1 127 ? 5.531 7.382 -19.637 1.00 75.25 127 GLY A N 1
ATOM 990 C CA . GLY A 1 127 ? 5.538 6.248 -20.558 1.00 75.25 127 GLY A CA 1
ATOM 991 C C . GLY A 1 127 ? 4.888 6.519 -21.920 1.00 75.25 127 GLY A C 1
ATOM 992 O O . GLY A 1 127 ? 5.184 5.779 -22.862 1.00 75.25 127 GLY A O 1
ATOM 993 N N . LEU A 1 128 ? 4.032 7.545 -22.016 1.00 79.69 128 LEU A N 1
ATOM 994 C CA . LEU A 1 128 ? 3.431 8.045 -23.260 1.00 79.69 128 LEU A CA 1
ATOM 995 C C . LEU A 1 128 ? 4.273 9.152 -23.916 1.00 79.69 128 LEU A C 1
ATOM 997 O O . LEU A 1 128 ? 4.266 9.269 -25.136 1.00 79.69 128 LEU A O 1
ATOM 1001 N N . ALA A 1 129 ? 4.991 9.953 -23.122 1.00 79.19 129 ALA A N 1
ATOM 1002 C CA . ALA A 1 129 ? 5.794 11.079 -23.605 1.00 79.19 129 ALA A CA 1
ATOM 1003 C C . ALA A 1 129 ? 7.215 10.689 -24.060 1.00 79.19 129 ALA A C 1
ATOM 1005 O O . ALA A 1 129 ? 7.819 11.394 -24.866 1.00 79.19 129 ALA A O 1
ATOM 1006 N N . VAL A 1 130 ? 7.774 9.590 -23.539 1.00 75.94 130 VAL A N 1
ATOM 1007 C CA . VAL A 1 130 ? 9.153 9.160 -23.825 1.00 75.94 130 VAL A CA 1
ATOM 1008 C C . VAL A 1 130 ? 9.170 8.037 -24.865 1.00 75.94 130 VAL A C 1
ATOM 1010 O O . VAL A 1 130 ? 8.792 6.901 -24.575 1.00 75.94 130 VAL A O 1
ATOM 1013 N N . SER A 1 131 ? 9.669 8.347 -26.065 1.00 70.31 131 SER A N 1
ATOM 1014 C CA . SER A 1 131 ? 9.784 7.400 -27.187 1.00 70.31 131 SER A CA 1
ATOM 1015 C C . SER A 1 131 ? 11.043 6.523 -27.136 1.00 70.31 131 SER A C 1
ATOM 1017 O O . SER A 1 131 ? 11.060 5.456 -27.742 1.00 70.31 131 SER A O 1
ATOM 1019 N N . ASP A 1 132 ? 12.094 6.950 -26.422 1.00 78.31 132 ASP A N 1
ATOM 1020 C CA . ASP A 1 132 ? 13.363 6.212 -26.318 1.00 78.31 132 ASP A CA 1
ATOM 1021 C C . ASP A 1 132 ? 13.241 5.006 -25.354 1.00 78.31 132 ASP A C 1
ATOM 1023 O O . ASP A 1 132 ? 13.036 5.199 -24.146 1.00 78.31 132 ASP A O 1
ATOM 1027 N N . PRO A 1 133 ? 13.418 3.759 -25.841 1.00 69.38 133 PRO A N 1
ATOM 1028 C CA . PRO A 1 133 ? 13.339 2.549 -25.022 1.00 69.38 133 PRO A CA 1
ATOM 1029 C C . PRO A 1 133 ? 14.337 2.518 -23.855 1.00 69.38 133 PRO A C 1
ATOM 1031 O O . PRO A 1 133 ? 14.015 1.996 -22.786 1.00 69.38 133 PRO A O 1
ATOM 1034 N N . ALA A 1 134 ? 15.539 3.082 -24.028 1.00 72.56 134 ALA A N 1
ATOM 1035 C CA . ALA A 1 134 ? 16.576 3.052 -22.997 1.00 72.56 134 ALA A CA 1
ATOM 1036 C C . ALA A 1 134 ? 16.303 4.067 -21.878 1.00 72.56 134 ALA A C 1
ATOM 1038 O O . ALA A 1 134 ? 16.578 3.799 -20.705 1.00 72.56 134 ALA A O 1
ATOM 1039 N N . ALA A 1 135 ? 15.758 5.236 -22.225 1.00 71.75 135 ALA A N 1
ATOM 1040 C CA . ALA A 1 135 ? 15.286 6.211 -21.249 1.00 71.75 135 ALA A CA 1
ATOM 1041 C C . ALA A 1 135 ? 14.072 5.682 -20.473 1.00 71.75 135 ALA A C 1
ATOM 1043 O O . ALA A 1 135 ? 14.016 5.838 -19.252 1.00 71.75 135 ALA A O 1
ATOM 1044 N N . LYS A 1 136 ? 13.147 4.998 -21.153 1.00 70.62 136 LYS A N 1
ATOM 1045 C CA . LYS A 1 136 ? 11.945 4.418 -20.550 1.00 70.62 136 LYS A CA 1
ATOM 1046 C C . LYS A 1 136 ? 12.247 3.379 -19.467 1.00 70.62 136 LYS A C 1
ATOM 1048 O O . LYS A 1 136 ? 11.694 3.487 -18.380 1.00 70.62 136 LYS A O 1
ATOM 1053 N N . ASP A 1 137 ? 13.167 2.440 -19.706 1.00 69.62 137 ASP A N 1
ATOM 1054 C CA . ASP A 1 137 ? 13.534 1.427 -18.695 1.00 69.62 137 ASP A CA 1
ATOM 1055 C C . ASP A 1 137 ? 14.201 2.053 -17.454 1.00 69.62 137 ASP A C 1
ATOM 1057 O O . ASP A 1 137 ? 13.957 1.633 -16.320 1.00 69.62 137 ASP A O 1
ATOM 1061 N N . ARG A 1 138 ? 15.003 3.117 -17.636 1.00 71.88 138 ARG A N 1
ATOM 1062 C CA . ARG A 1 138 ? 15.578 3.866 -16.503 1.00 71.88 138 ARG A CA 1
ATOM 1063 C C . ARG A 1 138 ? 14.496 4.550 -15.674 1.00 71.88 138 ARG A C 1
ATOM 1065 O O . ARG A 1 138 ? 14.552 4.467 -14.446 1.00 71.88 138 ARG A O 1
ATOM 1072 N N . TRP A 1 139 ? 13.540 5.201 -16.334 1.00 73.62 139 TRP A N 1
ATOM 1073 C CA . TRP A 1 139 ? 12.408 5.846 -15.675 1.00 73.62 139 TRP A CA 1
ATOM 1074 C C . TRP A 1 139 ? 11.553 4.833 -14.919 1.00 73.62 139 TRP A C 1
ATOM 1076 O O . TRP A 1 139 ? 11.394 4.987 -13.709 1.00 73.62 139 TRP A O 1
ATOM 1086 N N . GLU A 1 140 ? 11.092 3.769 -15.586 1.00 72.25 140 GLU A N 1
ATOM 1087 C CA . GLU A 1 140 ? 10.284 2.705 -14.973 1.00 72.25 140 GLU A CA 1
ATOM 1088 C C . GLU A 1 140 ? 10.988 2.134 -13.726 1.00 72.25 140 GLU A C 1
ATOM 1090 O O . GLU A 1 140 ? 10.372 2.015 -12.670 1.00 72.25 140 GLU A O 1
ATOM 1095 N N . ASN A 1 141 ? 12.306 1.904 -13.777 1.00 73.94 141 ASN A N 1
ATOM 1096 C CA . ASN A 1 141 ? 13.053 1.428 -12.611 1.00 73.94 141 ASN A CA 1
ATOM 1097 C C . ASN A 1 141 ? 13.098 2.443 -11.449 1.00 73.94 141 ASN A C 1
ATOM 1099 O O . ASN A 1 141 ? 13.011 2.043 -10.291 1.00 73.94 141 ASN A O 1
ATOM 1103 N N . VAL A 1 142 ? 13.271 3.744 -11.709 1.00 78.75 142 VAL A N 1
ATOM 1104 C CA . VAL A 1 142 ? 13.242 4.762 -10.636 1.00 78.75 142 VAL A CA 1
ATOM 1105 C C . VAL A 1 142 ? 11.851 4.827 -9.997 1.00 78.75 142 VAL A C 1
ATOM 1107 O O . VAL A 1 142 ? 11.746 4.889 -8.772 1.00 78.75 142 VAL A O 1
ATOM 1110 N N . PHE A 1 143 ? 10.790 4.745 -10.804 1.00 79.19 143 PHE A N 1
ATOM 1111 C CA . PHE A 1 143 ? 9.413 4.702 -10.310 1.00 79.19 143 PHE A CA 1
ATOM 1112 C C . PHE A 1 143 ? 9.138 3.464 -9.455 1.00 79.19 143 PHE A C 1
ATOM 1114 O O . PHE A 1 143 ? 8.566 3.599 -8.375 1.00 79.19 143 PHE A O 1
ATOM 1121 N N . GLU A 1 144 ? 9.584 2.282 -9.891 1.00 76.00 144 GLU A N 1
ATOM 1122 C CA . GLU A 1 144 ? 9.462 1.032 -9.128 1.00 76.00 144 GLU A CA 1
ATOM 1123 C C . GLU A 1 144 ? 10.069 1.164 -7.722 1.00 76.00 144 GLU A C 1
ATOM 1125 O O . GLU A 1 144 ? 9.456 0.743 -6.739 1.00 76.00 144 GLU A O 1
ATOM 1130 N N . TRP A 1 145 ? 11.238 1.803 -7.605 1.00 80.81 145 TRP A N 1
ATOM 1131 C CA . TRP A 1 145 ? 11.902 2.039 -6.320 1.00 80.81 145 TRP A CA 1
ATOM 1132 C C . TRP A 1 145 ? 11.106 2.964 -5.397 1.00 80.81 145 TRP A C 1
ATOM 1134 O O . TRP A 1 145 ? 10.896 2.631 -4.230 1.00 80.81 145 TRP A O 1
ATOM 1144 N N . TRP A 1 146 ? 10.646 4.110 -5.904 1.00 84.12 146 TRP A N 1
ATOM 1145 C CA . TRP A 1 146 ? 9.866 5.057 -5.103 1.00 84.12 146 TRP A CA 1
ATOM 1146 C C . TRP A 1 146 ? 8.512 4.481 -4.689 1.00 84.12 146 TRP A C 1
ATOM 1148 O O . TRP A 1 146 ? 8.119 4.615 -3.531 1.00 84.12 146 TRP A O 1
ATOM 1158 N N . LEU A 1 147 ? 7.826 3.786 -5.600 1.00 81.88 147 LEU A N 1
ATOM 1159 C CA . LEU A 1 147 ? 6.576 3.091 -5.295 1.00 81.88 147 LEU A CA 1
ATOM 1160 C C . LEU A 1 147 ? 6.784 1.988 -4.256 1.00 81.88 147 LEU A C 1
ATOM 1162 O O . LEU A 1 147 ? 5.989 1.877 -3.324 1.00 81.88 147 LEU A O 1
ATOM 1166 N N . GLY A 1 148 ? 7.860 1.207 -4.375 1.00 81.75 148 GLY A N 1
ATOM 1167 C CA . GLY A 1 148 ? 8.231 0.198 -3.386 1.00 81.75 148 GLY A CA 1
ATOM 1168 C C . GLY A 1 148 ? 8.489 0.804 -2.006 1.00 81.75 148 GLY A C 1
ATOM 1169 O O . GLY A 1 148 ? 7.938 0.326 -1.015 1.00 81.75 148 GLY A O 1
ATOM 1170 N N . LEU A 1 149 ? 9.258 1.895 -1.936 1.00 86.19 149 LEU A N 1
ATOM 1171 C CA . LEU A 1 149 ? 9.559 2.586 -0.681 1.00 86.19 149 LEU A CA 1
ATOM 1172 C C . LEU A 1 149 ? 8.296 3.147 -0.017 1.00 86.19 149 LEU A C 1
ATOM 1174 O O . LEU A 1 149 ? 8.095 2.957 1.182 1.00 86.19 149 LEU A O 1
ATOM 1178 N N . LEU A 1 150 ? 7.421 3.796 -0.788 1.00 87.56 150 LEU A N 1
ATOM 1179 C CA . LEU A 1 150 ? 6.153 4.322 -0.279 1.00 87.56 150 LEU A CA 1
ATOM 1180 C C . LEU A 1 150 ? 5.222 3.204 0.191 1.00 87.56 150 LEU A C 1
ATOM 1182 O O . LEU A 1 150 ? 4.618 3.323 1.253 1.00 87.56 150 LEU A O 1
ATOM 1186 N N . MET A 1 151 ? 5.148 2.100 -0.553 1.00 85.06 151 MET A N 1
ATOM 1187 C CA . MET A 1 151 ? 4.370 0.922 -0.171 1.00 85.06 151 MET A CA 1
ATOM 1188 C C . MET A 1 151 ? 4.850 0.353 1.173 1.00 85.06 151 MET A C 1
ATOM 1190 O O . MET A 1 151 ? 4.039 0.110 2.066 1.00 85.06 151 MET A O 1
ATOM 1194 N N . VAL A 1 152 ? 6.165 0.186 1.352 1.00 86.44 152 VAL A N 1
ATOM 1195 C CA . VAL A 1 152 ? 6.749 -0.259 2.630 1.00 86.44 152 VAL A CA 1
ATOM 1196 C C . VAL A 1 152 ? 6.471 0.755 3.740 1.00 86.44 152 VAL A C 1
ATOM 1198 O O . VAL A 1 152 ? 6.058 0.367 4.832 1.00 86.44 152 VAL A O 1
ATOM 1201 N N . GLY A 1 153 ? 6.620 2.051 3.456 1.00 88.19 153 GLY A N 1
ATOM 1202 C CA . GLY A 1 153 ? 6.294 3.126 4.391 1.00 88.19 153 GLY A CA 1
ATOM 1203 C C . GLY A 1 153 ? 4.836 3.080 4.852 1.00 88.19 153 GLY A C 1
ATOM 1204 O O . GLY A 1 153 ? 4.564 3.216 6.044 1.00 88.19 153 GLY A O 1
ATOM 1205 N N . TRP A 1 154 ? 3.900 2.801 3.942 1.00 91.31 154 TRP A N 1
ATOM 1206 C CA . TRP A 1 154 ? 2.482 2.647 4.265 1.00 91.31 154 TRP A CA 1
ATOM 1207 C C . TRP A 1 154 ? 2.246 1.496 5.254 1.00 91.31 154 TRP A C 1
ATOM 1209 O O . TRP A 1 154 ? 1.555 1.678 6.259 1.00 91.31 154 TRP A O 1
ATOM 1219 N N . TYR A 1 155 ? 2.866 0.332 5.022 1.00 87.44 155 TYR A N 1
ATOM 1220 C CA . TYR A 1 155 ? 2.793 -0.796 5.958 1.00 87.44 155 TYR A CA 1
ATOM 1221 C C . TYR A 1 155 ? 3.456 -0.483 7.301 1.00 87.44 155 TYR A C 1
ATOM 1223 O O . TYR A 1 155 ? 2.929 -0.878 8.339 1.00 87.44 155 TYR A O 1
ATOM 1231 N N . GLY A 1 156 ? 4.558 0.270 7.300 1.00 88.56 156 GLY A N 1
ATOM 1232 C CA . GLY A 1 156 ? 5.203 0.750 8.521 1.00 88.56 156 GLY A CA 1
ATOM 1233 C C . GLY A 1 156 ? 4.274 1.634 9.356 1.00 88.56 156 GLY A C 1
ATOM 1234 O O . GLY A 1 156 ? 4.139 1.429 10.560 1.00 88.56 156 GLY A O 1
ATOM 1235 N N . VAL A 1 157 ? 3.560 2.569 8.721 1.00 90.25 157 VAL A N 1
ATOM 1236 C CA . VAL A 1 157 ? 2.573 3.422 9.402 1.00 90.25 157 VAL A CA 1
ATOM 1237 C C . VAL A 1 157 ? 1.409 2.599 9.964 1.00 90.25 157 VAL A C 1
ATOM 1239 O O . VAL A 1 157 ? 0.991 2.841 11.098 1.00 90.25 157 VAL A O 1
ATOM 1242 N N . LEU A 1 158 ? 0.916 1.599 9.224 1.00 89.25 158 LEU A N 1
ATOM 1243 C CA . LEU A 1 158 ? -0.113 0.677 9.720 1.00 89.25 158 LEU A CA 1
ATOM 1244 C C . LEU A 1 158 ? 0.378 -0.116 10.944 1.00 89.25 158 LEU A C 1
ATOM 1246 O O . LEU A 1 158 ? -0.325 -0.180 11.953 1.00 89.25 158 LEU A O 1
ATOM 1250 N N . ALA A 1 159 ? 1.593 -0.668 10.882 1.00 88.06 159 ALA A N 1
ATOM 1251 C CA . ALA A 1 159 ? 2.196 -1.424 11.978 1.00 88.06 159 ALA A CA 1
ATOM 1252 C C . ALA A 1 159 ? 2.392 -0.558 13.233 1.00 88.06 159 ALA A C 1
ATOM 1254 O O . ALA A 1 159 ? 2.054 -0.985 14.337 1.00 88.06 159 ALA A O 1
ATOM 1255 N N . LEU A 1 160 ? 2.848 0.689 13.073 1.00 88.00 160 LEU A N 1
ATOM 1256 C CA . LEU A 1 160 ? 2.908 1.668 14.162 1.00 88.00 160 LEU A CA 1
ATOM 1257 C C . LEU A 1 160 ? 1.514 1.964 14.733 1.00 88.00 160 LEU A C 1
ATOM 1259 O O . LEU A 1 160 ? 1.358 2.099 15.946 1.00 88.00 160 LEU A O 1
ATOM 1263 N N . GLY A 1 161 ? 0.490 2.043 13.879 1.00 86.25 161 GLY A N 1
ATOM 1264 C CA . GLY A 1 161 ? -0.905 2.191 14.293 1.00 86.25 161 GLY A CA 1
ATOM 1265 C C . GLY A 1 161 ? -1.379 1.048 15.192 1.00 86.25 161 GLY A C 1
ATOM 1266 O O . GLY A 1 161 ? -1.969 1.306 16.243 1.00 86.25 161 GLY A O 1
ATOM 1267 N N . TRP A 1 162 ? -1.073 -0.198 14.824 1.00 86.88 162 TRP A N 1
ATOM 1268 C CA . TRP A 1 162 ? -1.374 -1.379 15.638 1.00 86.88 162 TRP A CA 1
ATOM 1269 C C . TRP A 1 162 ? -0.574 -1.421 16.938 1.00 86.88 162 TRP A C 1
ATOM 1271 O O . TRP A 1 162 ? -1.150 -1.677 17.995 1.00 86.88 162 TRP A O 1
ATOM 1281 N N . TRP A 1 163 ? 0.722 -1.107 16.896 1.00 85.31 163 TRP A N 1
ATOM 1282 C CA . TRP A 1 163 ? 1.560 -1.108 18.095 1.00 85.31 163 TRP A CA 1
ATOM 1283 C C . TRP A 1 163 ? 1.077 -0.086 19.131 1.00 85.31 163 TRP A C 1
ATOM 1285 O O . TRP A 1 163 ? 0.942 -0.409 20.310 1.00 85.31 163 TRP A O 1
ATOM 1295 N N . ARG A 1 164 ? 0.715 1.129 18.699 1.00 83.25 164 ARG A N 1
ATOM 1296 C CA . ARG A 1 164 ? 0.184 2.162 19.606 1.00 83.25 164 ARG A CA 1
ATOM 1297 C C . ARG A 1 164 ? -1.150 1.765 20.239 1.00 83.25 164 ARG A C 1
ATOM 1299 O O . ARG A 1 164 ? -1.394 2.123 21.387 1.00 83.25 164 ARG A O 1
ATOM 1306 N N . GLN A 1 165 ? -1.996 1.022 19.527 1.00 81.62 165 GLN A N 1
ATOM 1307 C CA . GLN A 1 165 ? -3.235 0.484 20.098 1.00 81.62 165 GLN A CA 1
ATOM 1308 C C . GLN A 1 165 ? -2.971 -0.621 21.116 1.00 81.62 165 GLN A C 1
ATOM 1310 O O . GLN A 1 165 ? -3.584 -0.611 22.180 1.00 81.62 165 GLN A O 1
ATOM 1315 N N . ALA A 1 166 ? -2.054 -1.543 20.815 1.00 81.19 166 ALA A N 1
ATOM 1316 C CA . ALA A 1 166 ? -1.675 -2.606 21.740 1.00 81.19 166 ALA A CA 1
ATOM 1317 C C . ALA A 1 166 ? -1.122 -2.029 23.056 1.00 81.19 166 ALA A C 1
ATOM 1319 O O . ALA A 1 166 ? -1.604 -2.392 24.126 1.00 81.19 166 ALA A O 1
ATOM 1320 N N . LEU A 1 167 ? -0.220 -1.042 22.975 1.00 71.56 167 LEU A N 1
ATOM 1321 C CA . LEU A 1 167 ? 0.303 -0.331 24.149 1.00 71.56 167 LEU A CA 1
ATOM 1322 C C . LEU A 1 167 ? -0.800 0.384 24.941 1.00 71.56 167 LEU A C 1
ATOM 1324 O O . LEU A 1 167 ? -0.812 0.343 26.168 1.00 71.56 167 LEU A O 1
ATOM 1328 N N . ALA A 1 168 ? -1.753 1.027 24.258 1.00 73.81 168 ALA A N 1
ATOM 1329 C CA . ALA A 1 168 ? -2.873 1.693 24.925 1.00 73.81 168 ALA A CA 1
ATOM 1330 C C . ALA A 1 168 ? -3.783 0.703 25.678 1.00 73.81 168 ALA A C 1
ATOM 1332 O O . ALA A 1 168 ? -4.302 1.033 26.745 1.00 73.81 168 ALA A O 1
ATOM 1333 N N . MET A 1 169 ? -3.969 -0.506 25.141 1.00 75.50 169 MET A N 1
ATOM 1334 C CA . MET A 1 169 ? -4.721 -1.577 25.803 1.00 75.50 169 MET A CA 1
ATOM 1335 C C . MET A 1 169 ? -3.978 -2.128 27.027 1.00 75.50 169 MET A C 1
ATOM 1337 O O . MET A 1 169 ? -4.604 -2.386 28.053 1.00 75.50 169 MET A O 1
ATOM 1341 N N . GLU A 1 170 ? -2.656 -2.271 26.942 1.00 78.00 170 GLU A N 1
ATOM 1342 C CA . GLU A 1 170 ? -1.810 -2.747 28.041 1.00 78.00 170 GLU A CA 1
ATOM 1343 C C . GLU A 1 170 ? -1.753 -1.740 29.202 1.00 78.00 170 GLU A C 1
ATOM 1345 O O . GLU A 1 170 ? -1.972 -2.112 30.354 1.00 78.00 170 GLU A O 1
ATOM 1350 N N . LEU A 1 171 ? -1.604 -0.444 28.904 1.00 73.62 171 LEU A N 1
ATOM 1351 C CA . LEU A 1 171 ? -1.660 0.631 29.904 1.00 73.62 171 LEU A CA 1
ATOM 1352 C C . LEU A 1 171 ? -3.011 0.690 30.632 1.00 73.62 171 LEU A C 1
ATOM 1354 O O . LEU A 1 171 ? -3.042 0.822 31.854 1.00 73.62 171 LEU A O 1
ATOM 1358 N N . LYS A 1 172 ? -4.133 0.543 29.910 1.00 74.69 172 LYS A N 1
ATOM 1359 C CA . LYS A 1 172 ? -5.469 0.485 30.533 1.00 74.69 172 LYS A CA 1
ATOM 1360 C C . LYS A 1 172 ? -5.628 -0.704 31.478 1.00 74.69 172 LYS A C 1
ATOM 1362 O O . LYS A 1 172 ? -6.317 -0.573 32.479 1.00 74.69 172 LYS A O 1
ATOM 1367 N N . ARG A 1 173 ? -5.003 -1.841 31.164 1.00 74.50 173 ARG A N 1
ATOM 1368 C CA . ARG A 1 173 ? -5.051 -3.056 31.988 1.00 74.50 173 ARG A CA 1
ATOM 1369 C C . ARG A 1 173 ? -4.230 -2.925 33.278 1.00 74.50 173 ARG A C 1
ATOM 1371 O O . ARG A 1 173 ? -4.607 -3.513 34.285 1.00 74.50 173 ARG A O 1
ATOM 1378 N N . HIS A 1 174 ? -3.134 -2.165 33.253 1.00 69.69 174 HIS A N 1
ATOM 1379 C CA . HIS A 1 174 ? -2.289 -1.920 34.429 1.00 69.69 174 HIS A CA 1
ATOM 1380 C C . HIS A 1 174 ? -2.774 -0.771 35.326 1.00 69.69 174 HIS A C 1
ATOM 1382 O O . HIS A 1 174 ? -2.495 -0.795 36.518 1.00 69.69 174 HIS A O 1
ATOM 1388 N N . GLY A 1 175 ? -3.511 0.208 34.791 1.00 57.91 175 GLY A N 1
ATOM 1389 C CA . GLY A 1 175 ? -4.079 1.324 35.566 1.00 57.91 175 GLY A CA 1
ATOM 1390 C C . GLY A 1 175 ? -5.429 1.040 36.242 1.00 57.91 175 GLY A C 1
ATOM 1391 O O . GLY A 1 175 ? -6.057 1.971 36.735 1.00 57.91 175 GLY A O 1
ATOM 1392 N N . SER A 1 176 ? -5.908 -0.207 36.212 1.00 55.88 176 SER A N 1
ATOM 1393 C CA . SER A 1 176 ? -7.182 -0.647 36.808 1.00 55.88 176 SER A CA 1
ATOM 1394 C C . SER A 1 176 ? -7.009 -1.510 38.071 1.00 55.88 176 SER A C 1
ATOM 1396 O O . SER A 1 176 ? -7.898 -2.297 38.393 1.00 55.88 176 SER A O 1
ATOM 1398 N N . LEU A 1 177 ? -5.867 -1.387 38.753 1.00 46.97 177 LEU A N 1
ATOM 1399 C CA . LEU A 1 177 ? -5.586 -1.934 40.089 1.00 46.97 177 LEU A CA 1
ATOM 1400 C C . LEU A 1 177 ? -5.384 -0.775 41.068 1.00 46.97 177 LEU A C 1
ATOM 1402 O O . LEU A 1 177 ? -5.763 -0.951 42.244 1.00 46.97 177 LEU A O 1
#

Organism: NCBI:txid48

Secondary structure (DSSP, 8-state):
--HHHHTTSTTHHHHHHHHHHHHHHHHHHHHHHHHHHTT--HHHHHHHHHHHHHHHHHHHTTT--SHHHHHHHHHHHHHHHHHHHHHHHHHHHHHHHTT-S-HHHHHHHHHHHHHHHHHHHHHHHHHHH---HHHHHHHHHHHHHHHHHHHHHHHHHHHHHHHHHHHHHHHHHHTT-

Foldseek 3Di:
DFPVVCCPPPPNLVVVLVVQLVVLVVQLVVQVVLCVLLVHDPLLNVLSNQLSVLSNVLSVCSPPPDPVNVVSVVVSLCSNLVSLLVSLVSSLVSCVVVVVFPPVLSVLLVVLSVVLVVLVVVLVVCVVVDPDPVVNVVSVRVSSVSNVVSSVVSVVSVVVRVVVVVVVVVVVVVVPD

Sequence (177 aa):
MSISRAARHGDGNHLFRLLVIPCAVLHALVWWLARHWLRGGRLMLALGVLSAVALACYATFLGTEGETYRFLRRYGVVVYFGFGYLAQLALMRRASRTDALPTRVITWMSWIAMAMLALGVANVVAGLAVSDPAAKDRWENVFEWWLGLLMVGWYGVLALGWWRQALAMELKRHGSL